Protein AF-A0A4R8DW09-F1 (afdb_monomer)

Structure (mmCIF, N/CA/C/O backbone):
data_AF-A0A4R8DW09-F1
#
_entry.id   AF-A0A4R8DW09-F1
#
loop_
_atom_site.group_PDB
_atom_site.id
_atom_site.type_symbol
_atom_site.label_atom_id
_atom_site.labe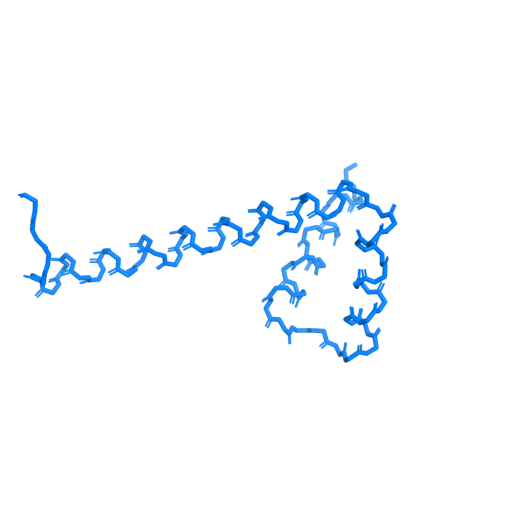l_alt_id
_atom_site.label_comp_id
_atom_site.label_asym_id
_atom_site.label_entity_id
_atom_site.label_seq_id
_atom_site.pdbx_PDB_ins_code
_atom_site.Cartn_x
_atom_site.Cartn_y
_atom_site.Cartn_z
_atom_site.occupancy
_atom_site.B_iso_or_equiv
_atom_site.auth_seq_id
_atom_site.auth_comp_id
_atom_site.auth_asym_id
_atom_site.auth_atom_id
_atom_site.pdbx_PDB_model_num
ATOM 1 N N . MET A 1 1 ? 4.385 12.652 17.673 1.00 57.88 1 MET A N 1
ATOM 2 C CA . MET A 1 1 ? 5.200 12.020 16.605 1.00 57.88 1 MET A CA 1
ATOM 3 C C . MET A 1 1 ? 5.354 10.500 16.716 1.00 57.88 1 MET A C 1
ATOM 5 O O . MET A 1 1 ? 5.324 9.862 15.679 1.00 57.88 1 MET A O 1
ATOM 9 N N . ARG A 1 2 ? 5.468 9.879 17.906 1.00 62.97 2 ARG A N 1
ATOM 10 C CA . A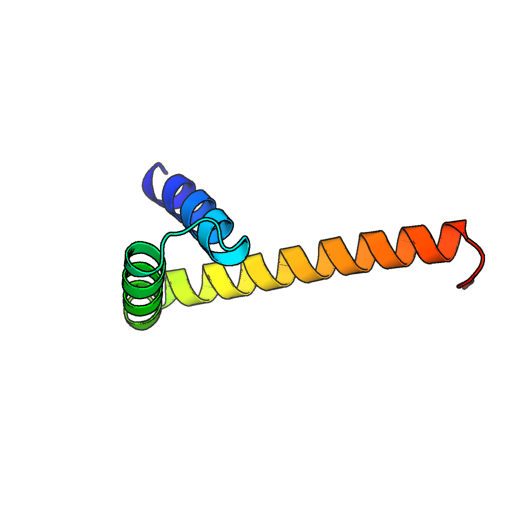RG A 1 2 ? 5.709 8.417 18.025 1.00 62.97 2 ARG A CA 1
ATOM 11 C C . ARG A 1 2 ? 4.603 7.503 17.465 1.00 62.97 2 ARG A C 1
ATOM 13 O O . ARG A 1 2 ? 4.920 6.421 16.991 1.00 62.97 2 ARG A O 1
ATOM 20 N N . LYS A 1 3 ? 3.332 7.926 17.513 1.00 63.06 3 LYS A N 1
ATOM 21 C CA . LYS A 1 3 ? 2.197 7.131 17.000 1.00 63.06 3 LYS A CA 1
ATOM 22 C C . LYS A 1 3 ? 2.254 6.974 15.471 1.00 63.06 3 LYS A C 1
ATOM 24 O O . LYS A 1 3 ? 2.194 5.862 14.979 1.00 63.06 3 LYS A O 1
ATOM 29 N N . SER A 1 4 ? 2.521 8.072 14.761 1.00 67.81 4 SER A N 1
ATOM 30 C CA . SER A 1 4 ? 2.617 8.098 13.294 1.00 67.81 4 SER A CA 1
ATOM 31 C C . SER A 1 4 ? 3.721 7.193 12.739 1.00 67.81 4 SER A C 1
ATOM 33 O O . SER A 1 4 ? 3.470 6.499 11.768 1.00 67.81 4 SER A O 1
ATOM 35 N N . LEU A 1 5 ? 4.905 7.151 13.365 1.00 68.62 5 LEU A N 1
ATOM 36 C CA . LEU A 1 5 ? 5.994 6.269 12.917 1.00 68.62 5 LEU A CA 1
ATOM 37 C C . LEU A 1 5 ? 5.660 4.780 13.104 1.00 68.62 5 LEU A C 1
ATOM 39 O O . LEU A 1 5 ? 5.976 3.973 12.237 1.00 68.62 5 LEU A O 1
ATOM 43 N N . ARG A 1 6 ? 4.989 4.419 14.210 1.00 79.62 6 ARG A N 1
ATOM 44 C CA . ARG A 1 6 ? 4.520 3.040 14.435 1.00 79.62 6 ARG A CA 1
ATOM 45 C C . ARG A 1 6 ? 3.441 2.630 13.441 1.00 79.62 6 ARG A C 1
ATOM 47 O O . ARG A 1 6 ? 3.428 1.481 13.011 1.00 79.62 6 ARG A O 1
ATOM 54 N N . ASP A 1 7 ? 2.541 3.546 13.093 1.00 84.88 7 ASP A N 1
ATOM 55 C CA . ASP A 1 7 ? 1.496 3.269 12.110 1.00 84.88 7 ASP A CA 1
ATOM 56 C C . ASP A 1 7 ? 2.107 3.028 10.723 1.00 84.88 7 ASP A C 1
ATOM 58 O O . ASP A 1 7 ? 1.748 2.042 10.094 1.00 84.88 7 ASP A O 1
ATOM 62 N N . THR A 1 8 ? 3.105 3.812 10.296 1.00 88.25 8 THR A N 1
ATOM 63 C CA . THR A 1 8 ? 3.809 3.583 9.018 1.00 88.25 8 THR A CA 1
ATOM 64 C C . THR A 1 8 ? 4.458 2.198 8.935 1.00 88.25 8 THR A C 1
ATOM 66 O O . THR A 1 8 ? 4.225 1.481 7.966 1.00 88.25 8 THR A O 1
ATOM 69 N N . GLU A 1 9 ? 5.206 1.786 9.963 1.00 91.38 9 GLU A N 1
ATOM 70 C CA . GLU A 1 9 ? 5.836 0.454 10.017 1.00 91.38 9 GLU A CA 1
ATOM 71 C C . GLU A 1 9 ? 4.791 -0.675 10.010 1.00 91.38 9 GLU A C 1
ATOM 73 O O . GLU A 1 9 ? 4.959 -1.707 9.361 1.00 91.38 9 GLU A O 1
ATOM 78 N N . THR A 1 10 ? 3.672 -0.467 10.709 1.00 93.44 10 THR A N 1
ATOM 79 C CA . THR A 1 10 ? 2.564 -1.430 10.736 1.00 93.44 10 THR A CA 1
ATOM 80 C C . THR A 1 10 ? 1.905 -1.549 9.359 1.00 93.44 10 THR A C 1
ATOM 82 O O . THR A 1 10 ? 1.604 -2.658 8.923 1.00 93.44 10 THR A O 1
ATOM 85 N N . ILE A 1 11 ? 1.714 -0.430 8.653 1.00 94.94 11 ILE A N 1
ATOM 86 C CA . ILE A 1 11 ? 1.183 -0.417 7.285 1.00 94.94 11 ILE A CA 1
ATOM 87 C C . ILE A 1 11 ? 2.131 -1.160 6.339 1.00 94.94 11 ILE A C 1
ATOM 89 O O . ILE A 1 11 ? 1.659 -1.955 5.529 1.00 94.94 11 ILE A O 1
ATOM 93 N N . ASP A 1 12 ? 3.447 -0.966 6.455 1.00 94.19 12 ASP A N 1
ATOM 94 C CA . ASP A 1 12 ? 4.422 -1.693 5.634 1.00 94.19 12 ASP A CA 1
ATOM 95 C C . ASP A 1 12 ? 4.343 -3.200 5.868 1.00 94.19 12 ASP A C 1
ATOM 97 O O . ASP A 1 12 ? 4.202 -3.965 4.914 1.00 94.19 12 ASP A O 1
ATOM 101 N N . ARG A 1 13 ? 4.345 -3.638 7.133 1.00 95.50 13 ARG A N 1
ATOM 102 C CA . ARG A 1 13 ? 4.192 -5.060 7.469 1.00 95.50 13 ARG A CA 1
ATOM 103 C C . ARG A 1 13 ? 2.901 -5.647 6.900 1.00 95.50 13 ARG A C 1
ATOM 105 O O . ARG A 1 13 ? 2.921 -6.764 6.390 1.00 95.50 13 ARG A O 1
ATOM 112 N N . PHE A 1 14 ? 1.800 -4.899 6.965 1.00 95.75 14 PHE A N 1
ATOM 113 C CA . PHE A 1 14 ? 0.522 -5.306 6.385 1.00 95.75 14 PHE A CA 1
ATOM 114 C C . PHE A 1 14 ? 0.607 -5.444 4.858 1.00 95.75 14 PHE A C 1
ATOM 116 O O . PHE A 1 14 ? 0.252 -6.485 4.311 1.00 95.75 14 PHE A O 1
ATOM 123 N N . LEU A 1 15 ? 1.122 -4.428 4.157 1.00 93.94 15 LEU A N 1
ATOM 124 C CA . LEU A 1 15 ? 1.218 -4.424 2.692 1.00 93.94 15 LEU A CA 1
ATOM 125 C C . LEU A 1 15 ? 2.190 -5.480 2.148 1.00 93.94 15 LEU A C 1
ATOM 127 O O . LEU A 1 15 ? 1.989 -5.974 1.039 1.00 93.94 15 LEU A O 1
ATOM 131 N N . LEU A 1 16 ? 3.222 -5.826 2.917 1.00 93.19 16 LEU A N 1
ATOM 132 C CA . LEU A 1 16 ? 4.212 -6.844 2.570 1.00 93.19 16 LEU A CA 1
ATOM 133 C C . LEU A 1 16 ? 3.800 -8.265 2.991 1.00 93.19 16 LEU A C 1
ATOM 135 O O . LEU A 1 16 ? 4.559 -9.202 2.746 1.00 93.19 16 LEU A O 1
ATOM 139 N N . GLY A 1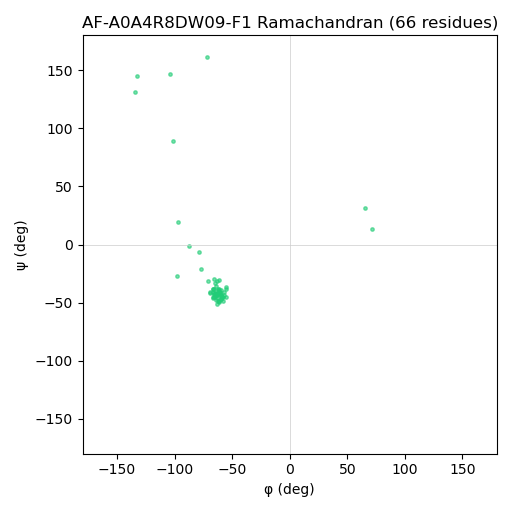 17 ? 2.637 -8.446 3.631 1.00 94.25 17 GLY A N 1
ATOM 140 C CA . GLY A 1 17 ? 2.182 -9.758 4.108 1.00 94.25 17 GLY A CA 1
ATOM 141 C C . GLY A 1 17 ? 3.061 -10.342 5.222 1.00 94.25 17 GLY A C 1
ATOM 142 O O . GLY A 1 17 ? 3.224 -11.553 5.318 1.00 94.25 17 GLY A O 1
ATOM 143 N N . GLN A 1 18 ? 3.661 -9.484 6.050 1.00 96.56 18 GLN A N 1
ATOM 144 C CA . GLN A 1 18 ? 4.559 -9.844 7.159 1.00 96.56 18 GLN A CA 1
ATOM 145 C C . GLN A 1 18 ? 3.835 -9.890 8.518 1.00 96.56 18 GLN A C 1
ATOM 147 O O . GLN A 1 18 ? 4.452 -9.762 9.583 1.00 96.56 18 GLN A O 1
ATOM 152 N N . MET A 1 19 ? 2.511 -9.999 8.484 1.00 96.94 19 MET A N 1
ATOM 153 C CA . MET A 1 19 ? 1.659 -10.176 9.656 1.00 96.94 19 MET A CA 1
ATOM 154 C C . MET A 1 19 ? 1.206 -11.627 9.737 1.00 96.94 19 MET A C 1
ATOM 156 O O . MET A 1 19 ? 0.994 -12.269 8.708 1.00 96.94 19 MET A O 1
ATOM 160 N N . CYS A 1 20 ? 1.044 -12.145 10.953 1.00 96.81 20 CYS A N 1
ATOM 161 C C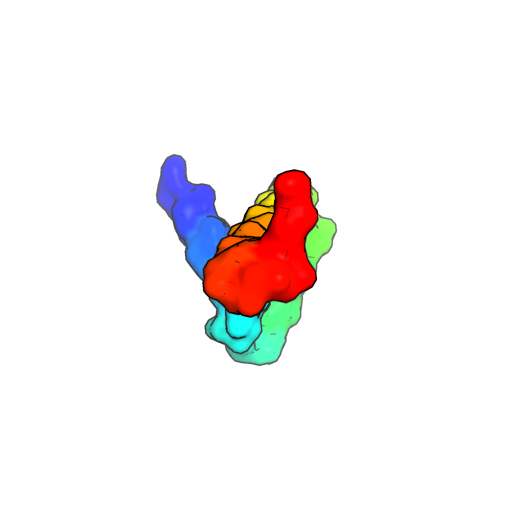A . CYS A 1 20 ? 0.313 -13.398 11.111 1.00 96.81 20 CYS A CA 1
ATOM 162 C C . CYS A 1 20 ? -1.194 -13.167 10.857 1.00 96.81 20 CYS A C 1
ATOM 164 O O . CYS A 1 20 ? -1.651 -12.021 10.917 1.00 96.81 20 CYS A O 1
ATOM 166 N N . PRO A 1 21 ? -1.986 -14.221 10.586 1.00 97.44 21 PRO A N 1
ATOM 167 C CA . PRO A 1 21 ? -3.409 -14.074 10.26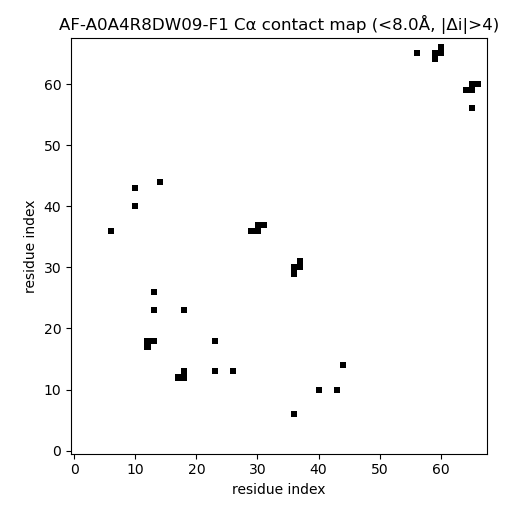8 1.00 97.44 21 PRO A CA 1
ATOM 168 C C . PRO A 1 21 ? -4.210 -13.305 11.330 1.00 97.44 21 PRO A C 1
ATOM 170 O O . PRO A 1 21 ? -5.072 -12.496 10.994 1.00 97.44 21 PRO A O 1
ATOM 173 N N . GLU A 1 22 ? -3.909 -13.514 12.612 1.00 96.56 22 GLU A N 1
ATOM 174 C CA . GLU A 1 22 ? -4.579 -12.837 13.725 1.00 96.56 22 GLU A CA 1
ATOM 175 C C . GLU A 1 22 ? -4.236 -11.341 13.784 1.00 96.56 22 GLU A C 1
ATOM 177 O O . GLU A 1 22 ? -5.115 -10.506 14.005 1.00 96.56 22 GLU A O 1
ATOM 182 N N . GLU A 1 23 ? -2.963 -10.992 13.568 1.00 95.31 23 GLU A N 1
ATOM 183 C CA . GLU A 1 23 ? -2.510 -9.599 13.484 1.00 95.31 23 GLU A CA 1
ATOM 184 C C . GLU A 1 23 ? -3.134 -8.888 12.280 1.00 95.31 23 GLU A C 1
ATOM 186 O O . GLU A 1 23 ? -3.579 -7.743 12.395 1.00 95.31 23 GLU A O 1
ATOM 191 N N . GLU A 1 24 ? -3.181 -9.570 11.135 1.00 96.31 24 GLU A N 1
ATOM 192 C CA . GLU A 1 24 ? -3.741 -9.030 9.904 1.00 96.31 24 GLU A CA 1
ATOM 193 C C . GLU A 1 24 ? -5.236 -8.737 10.063 1.00 96.31 24 GLU A C 1
ATOM 195 O O . GLU A 1 24 ? -5.691 -7.646 9.713 1.00 96.31 24 GLU A O 1
ATOM 200 N N . GLU A 1 25 ? -5.998 -9.665 10.645 1.00 96.56 25 GLU A N 1
ATOM 201 C CA . GLU A 1 25 ? -7.428 -9.475 10.883 1.00 96.56 25 GLU A CA 1
ATOM 202 C C . GLU A 1 25 ? -7.689 -8.331 11.873 1.00 96.56 25 GLU A C 1
ATOM 204 O O . GLU A 1 25 ? -8.516 -7.453 11.613 1.00 96.56 25 GLU A O 1
ATOM 209 N N . ALA A 1 26 ? -6.923 -8.256 12.967 1.00 95.50 26 ALA A N 1
ATOM 210 C CA . ALA A 1 26 ? -7.022 -7.146 13.914 1.00 95.50 26 ALA A CA 1
ATOM 211 C C . ALA A 1 26 ? -6.718 -5.791 13.247 1.00 95.50 26 ALA A C 1
ATOM 213 O O . ALA A 1 26 ? -7.384 -4.786 13.522 1.00 95.50 26 ALA A O 1
ATOM 214 N N . PHE A 1 27 ? -5.734 -5.752 12.346 1.00 95.44 27 PHE A N 1
ATOM 215 C CA . PHE A 1 27 ? -5.394 -4.546 11.600 1.00 95.44 27 PHE A CA 1
ATOM 216 C C . PHE A 1 27 ? -6.482 -4.163 10.588 1.00 95.44 27 PHE A C 1
ATOM 218 O O . PHE A 1 27 ? -6.847 -2.987 10.513 1.00 95.44 27 PHE A O 1
ATOM 225 N N . ARG A 1 28 ? -7.070 -5.134 9.875 1.00 94.56 28 ARG A N 1
ATOM 226 C CA . ARG A 1 28 ? -8.212 -4.909 8.969 1.00 94.56 28 ARG A CA 1
ATOM 227 C C . ARG A 1 28 ? -9.404 -4.311 9.709 1.00 94.56 28 ARG A C 1
ATOM 229 O O . ARG A 1 28 ? -9.964 -3.320 9.244 1.00 94.56 28 ARG A O 1
ATOM 236 N N . VAL A 1 29 ? -9.750 -4.840 10.884 1.00 96.06 29 VAL A N 1
ATOM 237 C CA . VAL A 1 29 ? -10.805 -4.265 11.735 1.00 96.06 29 VAL A CA 1
ATOM 238 C C . VAL A 1 29 ? -10.465 -2.826 12.124 1.00 96.06 29 VAL A C 1
ATOM 240 O O . VAL A 1 29 ? -11.318 -1.944 12.022 1.00 96.06 29 VAL A O 1
ATOM 243 N N . ARG A 1 30 ? -9.210 -2.551 12.503 1.00 94.75 30 ARG A N 1
ATOM 244 C CA . ARG A 1 30 ? -8.763 -1.195 12.857 1.00 94.75 30 ARG A CA 1
ATOM 245 C C . ARG A 1 30 ? -8.895 -0.217 11.688 1.00 94.75 30 ARG A C 1
ATOM 247 O O . ARG A 1 30 ? -9.358 0.902 11.886 1.00 94.75 30 ARG A O 1
ATOM 254 N N . MET A 1 31 ? -8.569 -0.644 10.467 1.00 94.12 31 MET A N 1
ATOM 255 C CA . MET A 1 31 ? -8.761 0.162 9.256 1.00 94.12 31 MET A CA 1
ATOM 256 C C . MET A 1 31 ? -10.231 0.521 8.996 1.00 94.12 31 MET A C 1
ATOM 258 O O . MET A 1 31 ? -10.493 1.574 8.426 1.00 94.12 31 MET A O 1
ATOM 262 N N . LEU A 1 32 ? -11.191 -0.324 9.388 1.00 93.94 32 LEU A N 1
ATOM 263 C CA . LEU A 1 32 ? -12.620 -0.035 9.198 1.00 93.94 32 LEU A CA 1
ATOM 264 C C . LEU A 1 32 ? -13.125 1.077 10.124 1.00 93.94 32 LEU A C 1
ATOM 266 O O . LEU A 1 32 ? -14.041 1.809 9.757 1.00 93.94 32 LEU A O 1
ATOM 270 N N . VAL A 1 33 ? -12.541 1.202 11.317 1.00 94.38 33 VAL A N 1
ATOM 271 C CA . VAL A 1 33 ? -12.970 2.176 12.335 1.00 94.38 33 VAL A CA 1
ATOM 272 C C . VAL A 1 33 ? -12.126 3.452 12.335 1.00 94.38 33 VAL A C 1
ATOM 274 O O . VAL A 1 33 ? -12.619 4.521 12.690 1.00 94.38 33 VAL A O 1
ATOM 277 N N . GLU A 1 34 ? -10.868 3.375 11.900 1.00 93.62 34 GLU A N 1
ATOM 278 C CA . GLU A 1 34 ? -9.956 4.515 11.805 1.00 93.62 34 GLU A CA 1
ATOM 279 C C . GLU A 1 34 ? -9.849 5.007 10.352 1.00 93.62 34 GLU A C 1
ATOM 281 O O . GLU A 1 34 ? -8.954 4.612 9.607 1.00 93.62 34 GLU A O 1
ATOM 286 N N . GLY A 1 35 ? -10.733 5.928 9.947 1.00 90.31 35 GLY A N 1
ATOM 287 C CA . GLY A 1 35 ? -10.770 6.447 8.569 1.00 90.31 35 GLY A CA 1
ATOM 288 C C . GLY A 1 35 ? -9.438 7.033 8.076 1.00 90.31 35 GLY A C 1
ATOM 289 O O . GLY A 1 35 ? -9.046 6.802 6.936 1.00 90.31 35 GLY A O 1
ATOM 290 N N . LYS A 1 36 ? -8.682 7.705 8.955 1.00 91.06 36 LYS A N 1
ATOM 291 C CA . LYS A 1 36 ? -7.341 8.205 8.620 1.00 91.06 36 LYS A CA 1
ATOM 292 C C . LYS A 1 36 ? -6.357 7.069 8.316 1.00 91.06 36 LYS A C 1
ATOM 294 O O . LYS A 1 36 ? -5.621 7.148 7.342 1.00 91.06 36 LYS A O 1
ATOM 299 N N . LEU A 1 37 ? -6.371 6.001 9.116 1.00 92.31 37 LEU A N 1
ATOM 300 C CA . LEU A 1 37 ? -5.518 4.834 8.891 1.00 92.31 37 LEU A CA 1
ATOM 301 C C . LEU A 1 37 ? -5.857 4.162 7.555 1.00 92.31 37 LEU A C 1
ATOM 303 O O . LEU A 1 37 ? -4.959 3.755 6.823 1.00 92.31 37 LEU A O 1
ATOM 307 N N . HIS A 1 38 ? -7.144 4.081 7.207 1.00 93.12 38 HIS A N 1
ATOM 308 C CA . HIS A 1 38 ? -7.576 3.580 5.904 1.00 93.12 38 HIS A CA 1
ATOM 309 C C . HIS A 1 38 ? -7.003 4.405 4.740 1.00 93.12 38 HIS A C 1
ATOM 311 O O . HIS A 1 38 ? -6.513 3.836 3.761 1.00 93.12 38 HIS A O 1
ATOM 317 N N . GLU A 1 39 ? -7.044 5.735 4.837 1.00 94.25 39 GLU A N 1
ATOM 318 C CA . GLU A 1 39 ? -6.455 6.628 3.834 1.00 94.25 39 GLU A CA 1
ATOM 319 C C . GLU A 1 39 ? -4.933 6.481 3.751 1.00 94.25 39 GLU A C 1
ATOM 321 O O . GLU A 1 39 ? -4.402 6.345 2.646 1.00 94.25 39 GLU A O 1
ATOM 326 N N . ASP A 1 40 ? -4.245 6.415 4.892 1.00 93.94 40 ASP A N 1
ATOM 327 C CA . ASP A 1 40 ? -2.794 6.226 4.964 1.00 93.94 40 ASP A CA 1
ATOM 328 C C . ASP A 1 40 ? -2.377 4.901 4.292 1.00 93.94 40 ASP A C 1
ATOM 330 O O . ASP A 1 40 ? -1.487 4.888 3.437 1.00 93.94 40 ASP A O 1
ATOM 334 N N . VAL A 1 41 ? -3.091 3.797 4.560 1.00 94.31 41 VAL A N 1
ATOM 335 C CA . VAL A 1 41 ? -2.869 2.501 3.887 1.00 94.31 41 VAL A CA 1
ATOM 336 C C . VAL A 1 41 ? -3.072 2.615 2.375 1.00 94.31 41 VAL A C 1
ATOM 338 O O . VAL A 1 41 ? -2.272 2.089 1.595 1.00 94.31 41 VAL A O 1
ATOM 341 N N . ARG A 1 42 ? -4.127 3.306 1.922 1.00 94.81 42 ARG A N 1
ATOM 342 C CA . ARG A 1 42 ? -4.388 3.499 0.485 1.00 94.81 42 ARG A CA 1
ATOM 343 C C . ARG A 1 42 ? -3.288 4.311 -0.193 1.00 94.81 42 ARG A C 1
ATOM 345 O O . ARG A 1 42 ? -2.881 3.957 -1.302 1.00 94.81 42 ARG A O 1
ATOM 352 N N . LEU A 1 43 ? -2.817 5.378 0.449 1.00 94.62 43 LEU A N 1
ATOM 353 C CA . LEU A 1 43 ? -1.737 6.219 -0.061 1.00 94.62 43 LEU A CA 1
ATOM 354 C C . LEU A 1 43 ? -0.428 5.436 -0.157 1.00 94.62 43 LEU A C 1
ATOM 356 O O . LEU A 1 43 ? 0.204 5.436 -1.213 1.00 94.62 43 LEU A O 1
ATOM 360 N N . GLN A 1 44 ? -0.066 4.707 0.895 1.00 93.88 44 GLN A N 1
ATOM 361 C CA . GLN A 1 44 ? 1.163 3.917 0.939 1.00 93.88 44 GLN A CA 1
ATOM 362 C C . GLN A 1 44 ? 1.135 2.767 -0.075 1.00 93.88 44 GLN A C 1
ATOM 364 O O . GLN A 1 44 ? 2.115 2.538 -0.785 1.00 93.88 44 GLN A O 1
ATOM 369 N N . ARG A 1 45 ? -0.019 2.110 -0.259 1.00 94.62 45 ARG A N 1
ATOM 370 C CA . ARG A 1 45 ? -0.209 1.115 -1.327 1.00 94.62 45 ARG A CA 1
ATOM 371 C C . ARG A 1 45 ? -0.022 1.725 -2.717 1.00 94.62 45 ARG A C 1
ATOM 373 O O . ARG A 1 45 ? 0.616 1.114 -3.570 1.00 94.62 45 ARG A O 1
ATOM 380 N N . ARG A 1 46 ? -0.568 2.921 -2.961 1.00 96.00 46 ARG A N 1
ATOM 381 C CA . ARG A 1 46 ? -0.403 3.618 -4.245 1.00 96.00 46 ARG A CA 1
ATOM 382 C C . ARG A 1 46 ? 1.053 4.009 -4.488 1.00 96.00 46 ARG A C 1
ATOM 384 O O . ARG A 1 46 ? 1.528 3.826 -5.601 1.00 96.00 46 ARG A O 1
ATOM 391 N N . ALA A 1 47 ? 1.750 4.503 -3.467 1.00 93.88 47 ALA A N 1
ATOM 392 C CA . ALA A 1 47 ? 3.170 4.825 -3.557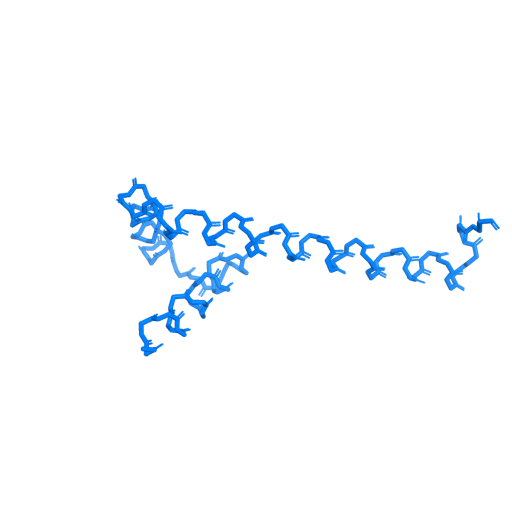 1.00 93.88 47 ALA A CA 1
ATOM 393 C C . ALA A 1 47 ? 4.003 3.587 -3.923 1.00 93.88 47 ALA A C 1
ATOM 395 O O . ALA A 1 47 ? 4.784 3.646 -4.868 1.00 93.88 47 ALA A O 1
ATOM 396 N N . HIS A 1 48 ? 3.763 2.446 -3.262 1.00 91.75 48 HIS A N 1
ATOM 397 C CA . HIS A 1 48 ? 4.413 1.179 -3.609 1.00 91.75 48 HIS A CA 1
ATOM 398 C C . HIS A 1 48 ? 4.200 0.790 -5.076 1.00 91.75 48 HIS A C 1
ATOM 400 O O . HIS A 1 48 ? 5.158 0.424 -5.752 1.00 91.75 48 HIS A O 1
ATOM 406 N N . LEU A 1 49 ? 2.970 0.906 -5.586 1.00 94.00 49 LEU A N 1
ATOM 407 C CA . LEU A 1 49 ? 2.671 0.592 -6.985 1.00 94.00 49 LEU A CA 1
ATOM 408 C C . LEU A 1 49 ? 3.390 1.528 -7.961 1.00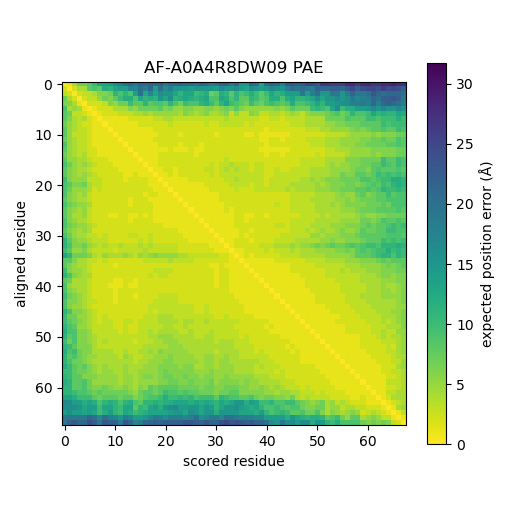 94.00 49 LEU A C 1
ATOM 410 O O . LEU A 1 49 ? 3.908 1.055 -8.965 1.00 94.00 49 LEU A O 1
ATOM 414 N N . VAL A 1 50 ? 3.441 2.832 -7.675 1.00 96.31 50 VAL A N 1
ATOM 415 C CA . VAL A 1 50 ? 4.163 3.798 -8.521 1.00 96.31 50 VAL A CA 1
ATOM 416 C C . VAL A 1 50 ? 5.648 3.457 -8.567 1.00 96.31 50 VAL A C 1
ATOM 418 O O . VAL A 1 50 ? 6.190 3.308 -9.652 1.00 96.31 50 VAL A O 1
ATOM 421 N N . ILE A 1 51 ? 6.275 3.217 -7.413 1.00 94.62 51 ILE A N 1
ATOM 422 C CA . ILE A 1 51 ? 7.697 2.851 -7.338 1.00 94.62 51 ILE A CA 1
ATOM 423 C C . ILE A 1 51 ? 7.974 1.546 -8.102 1.00 94.62 51 ILE A C 1
ATOM 425 O O . ILE A 1 51 ? 8.967 1.440 -8.819 1.00 94.62 51 ILE A O 1
ATOM 429 N N . GLN A 1 52 ? 7.095 0.546 -7.977 1.00 93.81 52 GLN A N 1
ATOM 430 C CA . GLN A 1 52 ? 7.220 -0.710 -8.721 1.00 93.81 52 GLN A CA 1
ATOM 431 C C . GLN A 1 52 ? 7.085 -0.502 -10.232 1.00 93.81 52 GLN A C 1
ATOM 433 O O . GLN A 1 52 ? 7.846 -1.092 -10.997 1.00 93.81 52 GLN A O 1
ATOM 438 N N . LEU A 1 53 ? 6.134 0.326 -10.665 1.00 95.62 53 LEU A N 1
ATOM 439 C CA . LEU A 1 53 ? 5.953 0.652 -12.076 1.00 95.62 53 LEU A CA 1
ATOM 440 C C . LEU A 1 53 ? 7.152 1.422 -12.623 1.00 95.62 53 LEU A C 1
ATOM 442 O O . LEU A 1 53 ? 7.648 1.049 -13.680 1.00 95.62 53 LEU A O 1
ATOM 446 N N . ASP A 1 54 ? 7.659 2.419 -11.899 1.00 96.00 54 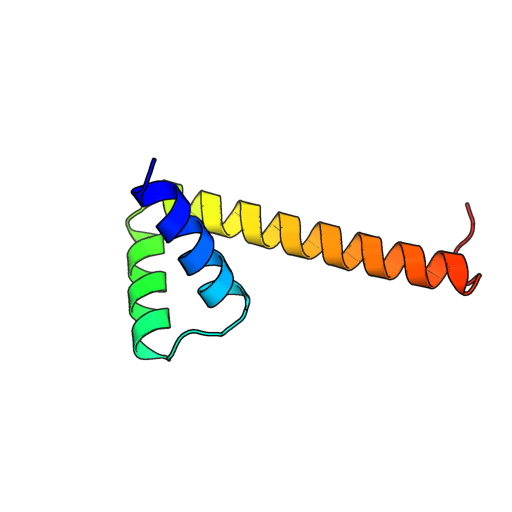ASP A N 1
ATOM 447 C CA . ASP A 1 54 ? 8.848 3.182 -12.287 1.00 96.00 54 ASP A CA 1
ATOM 448 C C . ASP A 1 54 ? 10.058 2.253 -12.458 1.00 96.00 54 ASP A C 1
ATOM 450 O O . ASP A 1 54 ? 10.735 2.299 -13.483 1.00 96.00 54 ASP A O 1
ATOM 454 N N . ALA A 1 55 ? 10.271 1.320 -11.524 1.00 95.12 55 ALA A N 1
ATOM 455 C CA . ALA A 1 55 ? 11.336 0.324 -11.632 1.00 95.12 55 ALA A CA 1
ATOM 456 C C . ALA A 1 55 ? 11.174 -0.593 -12.861 1.00 95.12 55 ALA A C 1
ATOM 458 O O . ALA A 1 55 ? 12.160 -0.943 -13.517 1.00 95.12 55 ALA A O 1
ATOM 459 N N . ILE A 1 56 ? 9.939 -0.979 -13.200 1.00 95.56 56 ILE A N 1
ATOM 460 C CA . ILE A 1 56 ? 9.644 -1.756 -14.412 1.00 95.56 56 ILE A CA 1
ATOM 461 C C . ILE A 1 56 ? 9.920 -0.919 -15.665 1.00 95.56 56 ILE A C 1
ATOM 463 O O . ILE A 1 56 ? 10.571 -1.415 -16.584 1.00 95.56 56 ILE A O 1
ATOM 467 N N . PHE A 1 57 ? 9.466 0.335 -15.706 1.00 94.50 57 PHE A N 1
ATOM 468 C CA . PHE A 1 57 ? 9.704 1.243 -16.828 1.00 94.50 57 PHE A CA 1
ATOM 469 C C . PHE A 1 57 ? 11.195 1.474 -17.053 1.00 94.50 57 PHE A C 1
ATOM 471 O O . PHE A 1 57 ? 11.665 1.340 -18.181 1.00 94.50 57 PHE A O 1
ATOM 478 N N . GLU A 1 58 ? 11.959 1.745 -15.994 1.00 94.81 58 GLU A N 1
ATOM 479 C CA . GLU A 1 58 ? 13.412 1.875 -16.081 1.00 94.81 58 GLU A CA 1
ATOM 480 C C . GLU A 1 58 ? 14.069 0.622 -16.656 1.00 94.81 58 GLU A C 1
ATOM 482 O O . GLU A 1 58 ? 14.953 0.726 -17.509 1.00 94.81 58 GLU A O 1
ATOM 487 N N . ARG A 1 59 ? 13.635 -0.568 -16.222 1.00 95.62 59 ARG A N 1
ATOM 488 C CA . ARG A 1 59 ? 14.153 -1.829 -16.759 1.00 95.62 59 ARG A CA 1
ATOM 489 C C . ARG A 1 59 ? 13.855 -1.960 -18.254 1.00 95.62 59 ARG A C 1
ATOM 491 O O . ARG A 1 59 ? 14.768 -2.231 -19.026 1.00 95.62 59 ARG A O 1
ATOM 498 N N . LEU A 1 60 ? 12.612 -1.714 -18.665 1.00 95.50 60 LEU A N 1
ATOM 499 C CA . LEU A 1 60 ? 12.190 -1.827 -20.065 1.00 95.50 60 LEU A CA 1
ATOM 500 C C . LEU A 1 60 ? 12.895 -0.811 -20.977 1.00 95.50 60 LEU A C 1
ATOM 502 O O . LEU A 1 60 ? 13.233 -1.148 -22.111 1.00 95.50 60 LEU A O 1
ATOM 506 N N . MET A 1 61 ? 13.170 0.401 -20.486 1.00 93.94 61 MET A N 1
ATOM 507 C CA . MET A 1 61 ? 13.973 1.391 -21.214 1.00 93.94 61 MET A CA 1
ATOM 508 C C . MET A 1 61 ? 15.426 0.933 -21.385 1.00 93.94 61 MET A C 1
ATOM 510 O O . MET A 1 61 ? 15.983 1.054 -22.473 1.00 93.94 61 MET A O 1
ATOM 514 N N . ARG A 1 62 ? 16.044 0.363 -20.339 1.00 92.19 62 ARG A N 1
ATOM 515 C CA . ARG A 1 62 ? 17.419 -0.172 -20.416 1.00 92.19 62 ARG A CA 1
ATOM 516 C C . ARG A 1 62 ? 17.531 -1.365 -21.364 1.00 92.19 62 ARG A C 1
ATOM 518 O O . ARG A 1 62 ? 18.561 -1.531 -22.008 1.00 92.19 62 ARG A O 1
ATOM 525 N N . GLU A 1 63 ? 16.482 -2.175 -21.455 1.00 95.38 63 GLU A N 1
ATOM 526 C CA . GLU A 1 63 ? 16.390 -3.316 -22.374 1.00 95.38 63 GLU A CA 1
ATOM 527 C C . GLU A 1 63 ? 16.048 -2.899 -23.819 1.00 95.38 63 GLU A C 1
ATOM 529 O O . GLU A 1 63 ? 16.055 -3.739 -24.715 1.00 95.38 63 GLU A O 1
ATOM 534 N N . GLY A 1 64 ? 15.755 -1.615 -24.067 1.00 91.12 64 GLY A N 1
ATOM 535 C CA . GLY A 1 64 ? 15.359 -1.108 -25.385 1.00 91.12 64 GLY A CA 1
ATOM 536 C C . GLY A 1 64 ? 13.953 -1.535 -25.823 1.00 91.12 64 GLY A C 1
ATOM 537 O O . GLY A 1 64 ? 13.603 -1.380 -26.990 1.00 91.12 64 GLY A O 1
ATOM 538 N N . ALA A 1 65 ? 13.141 -2.068 -24.905 1.00 90.62 65 ALA A N 1
ATOM 539 C CA . ALA A 1 65 ? 11.776 -2.516 -25.179 1.00 90.62 65 ALA A CA 1
ATOM 540 C C . ALA A 1 65 ? 10.774 -1.352 -25.290 1.00 90.62 65 ALA A C 1
ATOM 542 O O . ALA 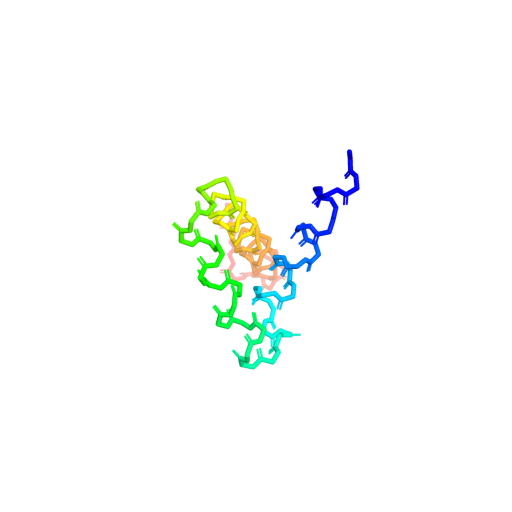A 1 65 ? 9.703 -1.512 -25.874 1.00 90.62 65 ALA A O 1
ATOM 543 N N . ILE A 1 66 ? 11.108 -0.189 -24.721 1.00 84.50 66 ILE A N 1
ATOM 544 C CA . ILE A 1 66 ? 10.320 1.046 -24.795 1.00 84.50 66 ILE A CA 1
ATOM 545 C C . ILE A 1 66 ? 11.268 2.208 -25.104 1.00 84.50 66 ILE A C 1
ATOM 547 O O . ILE A 1 66 ? 12.281 2.379 -24.426 1.00 84.50 66 ILE A O 1
ATOM 551 N N . THR A 1 67 ? 10.912 3.027 -26.094 1.00 76.38 67 THR A N 1
ATOM 552 C CA . THR A 1 67 ? 11.581 4.294 -26.430 1.00 76.38 67 THR A CA 1
ATOM 553 C C . THR A 1 67 ? 10.530 5.388 -26.624 1.00 76.38 67 THR A C 1
ATOM 555 O O . THR A 1 67 ? 9.443 5.092 -27.122 1.00 76.38 67 THR A O 1
ATOM 558 N N . PHE A 1 68 ? 10.846 6.624 -26.232 1.00 70.62 68 PHE A N 1
ATOM 559 C CA . PHE A 1 68 ? 9.986 7.803 -26.400 1.00 70.62 68 PHE A CA 1
ATOM 560 C C . PHE A 1 68 ? 10.404 8.627 -27.616 1.00 70.62 68 PHE A C 1
ATOM 562 O O . PHE A 1 68 ? 11.629 8.703 -27.866 1.00 70.62 68 PHE A O 1
#

Nearest PDB structures (foldseek):
  3hug-assembly3_L  TM=6.372E-01  e=3.846E+00  Mycobacterium tuberculosis H37Rv
  7rye-assembly1_G  TM=4.264E-01  e=8.728E+00  Salmonella enterica subsp. enterica serovar Typhimurium

Secondary structure (DSSP, 8-state):
-HHHHHHHHHHHHHHTT-S-HHHHHHHHHHHHH-HHHHHHHHHHHHHHHHHHHHHHHHHHHHTTS---

Solvent-accessible surface area (backbone atoms only — not comparable to full-atom values): 3904 Å² total; per-residue (Å²): 115,73,67,61,58,53,50,53,55,50,45,49,34,56,77,71,65,71,48,56,74,69,58,45,51,55,48,53,55,46,35,74,74,34,64,66,56,39,49,51,48,52,52,53,52,50,50,52,51,50,55,53,48,51,54,49,51,53,49,35,42,75,69,66,77,48,85,134

Sequence (68 aa):
MRKSLRDTETIDRFLLGQMCPEEEEAFRVRMLVEGKLHEDVRLQRRAHLVIQLDAIFERLMREGAITF

Organism: NCBI:txid1539049

Mean predicted aligned error: 4.97 Å

Radius of gyration: 16.05 Å; Cα contacts (8 Å, |Δi|>4): 19; chains: 1; bounding box: 30×26×44 Å

pLDDT: mean 91.02, std 8.9, range [57.88, 97.44]

Foldseek 3Di:
DVVVVVLVVLLVCQLVVVDDPVSNVVVVVVLVVDVVSVVVSVVVNVVVVVVVVVVVVVVCVVVVVDDD